Protein AF-A3JH89-F1 (afdb_monomer)

pLDDT: mean 79.21, std 11.12, range [52.66, 94.44]

Mean predicted aligned error: 7.61 Å

Radius of gyration: 15.23 Å; Cα contacts (8 Å, |Δi|>4): 110; chains: 1; bounding box: 34×30×47 Å

Secondary structure (DSSP, 8-state):
-----HHHHHHT--HHHHHHHHHHHHHH--B-PPPEEEEEEETTEEEEEEE---BPSP-SSTT-------SSSHHHHHHHHHHHHHHH-

Nearest PDB structures (foldseek):
  9axv-assembly1_AF  TM=4.134E-01  e=6.721E-01  Schizosaccharomyces pombe
  8igd-assembly1_A  TM=3.892E-01  e=9.242E-01  Arabidopsis thaliana
  8bsi-assembly1_SB  TM=4.361E-01  e=1.192E+00  Giardia duodenalis
  4p2i-assembly2_B  TM=4.232E-01  e=3.100E+00  Mus musculus
  4p2j-assembly1_A  TM=3.860E-01  e=2.909E+00  Mus musculus

Solvent-accessible surface area (backbone atoms only — not comparable to full-atom values): 5532 Å² total; per-residue (Å²): 139,90,84,80,50,73,64,56,43,61,76,38,53,57,68,68,65,42,53,52,41,34,53,45,44,70,72,76,58,58,54,58,64,84,69,44,80,41,84,41,87,51,99,92,46,81,45,75,51,60,46,22,48,30,34,67,85,72,68,94,50,99,80,57,80,88,66,80,51,76,54,68,67,43,59,57,5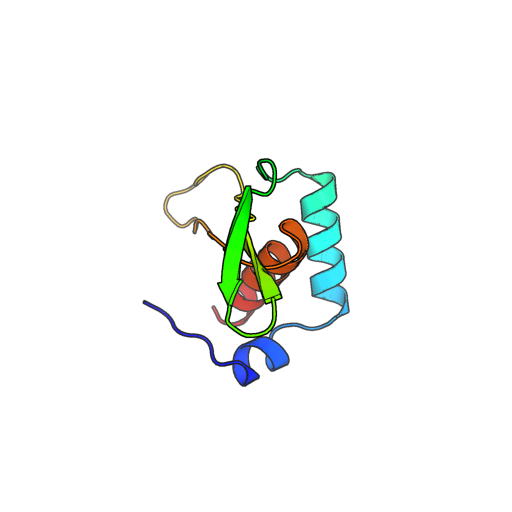3,47,26,47,53,51,50,28,52,66,69,76,108

Sequence (89 aa):
MHVISAEAVASSLPWLPLIDRIGQAFREGVEAPPRHHHAIQRDDGEATMLLMPAWEPGRSSGDAITVFKSVGASLEDLAAAIEVWQRLK

Foldseek 3Di:
DDDADPVLLVVQQDDPQLVVLLVVCVVVDKDWDDKDWDWDDDPVGIDIAIFTWIWHPDDPDPPDDTDTDGDDDHRSVVSSVVSSVVRVD

Structure (mmCIF, N/CA/C/O backbone):
data_AF-A3JH89-F1
#
_entry.id   AF-A3JH89-F1
#
loop_
_atom_site.group_PDB
_atom_site.id
_atom_site.type_symbol
_atom_site.label_atom_id
_atom_site.label_alt_id
_atom_site.label_comp_id
_atom_site.label_asym_id
_atom_site.label_entity_id
_atom_site.label_seq_id
_atom_site.pdbx_PDB_ins_code
_atom_site.Cartn_x
_atom_site.Cartn_y
_atom_site.Cartn_z
_atom_site.occupancy
_atom_site.B_iso_or_equiv
_atom_site.auth_seq_id
_atom_site.auth_comp_id
_atom_site.auth_asym_id
_atom_site.auth_atom_id
_atom_site.pdbx_PDB_model_num
ATOM 1 N N . MET A 1 1 ? -0.929 -16.172 10.127 1.00 73.69 1 MET A N 1
ATOM 2 C CA . MET A 1 1 ? -0.897 -15.662 8.740 1.00 73.69 1 MET A CA 1
ATOM 3 C C . MET A 1 1 ? -2.310 -15.761 8.194 1.00 73.69 1 MET A C 1
ATOM 5 O O . MET A 1 1 ? -2.824 -16.870 8.151 1.00 73.69 1 MET A O 1
ATOM 9 N N . HIS A 1 2 ? -2.954 -14.637 7.872 1.00 79.75 2 HIS A N 1
ATOM 10 C CA . HIS A 1 2 ? -4.281 -14.623 7.246 1.00 79.75 2 HIS A CA 1
ATOM 11 C C . HIS A 1 2 ? -4.107 -14.348 5.754 1.00 79.75 2 HIS A C 1
ATOM 13 O O . HIS A 1 2 ? -3.450 -13.376 5.393 1.00 79.75 2 HIS A O 1
ATOM 19 N N . VAL A 1 3 ? -4.659 -15.214 4.905 1.00 85.56 3 VAL A N 1
ATOM 20 C CA . VAL A 1 3 ? -4.644 -15.046 3.448 1.00 85.56 3 VAL A CA 1
ATOM 21 C C . VAL A 1 3 ? -6.063 -14.709 3.011 1.00 85.56 3 VAL A C 1
ATOM 23 O O . VAL A 1 3 ? -6.990 -15.452 3.323 1.00 85.56 3 VAL A O 1
ATOM 26 N N . ILE A 1 4 ? -6.228 -13.587 2.314 1.00 86.56 4 ILE A N 1
ATOM 27 C CA . ILE A 1 4 ? -7.517 -13.114 1.804 1.00 86.56 4 ILE A CA 1
ATOM 28 C C . ILE A 1 4 ? -7.521 -13.361 0.294 1.00 86.56 4 ILE A C 1
ATOM 30 O O . ILE A 1 4 ? -6.579 -12.970 -0.396 1.00 86.56 4 ILE A O 1
ATOM 34 N N . SER A 1 5 ? -8.539 -14.057 -0.217 1.00 90.06 5 SER A N 1
ATOM 35 C CA . SER A 1 5 ? -8.644 -14.352 -1.650 1.00 90.06 5 SER A CA 1
ATOM 36 C C . SER A 1 5 ? -8.973 -13.093 -2.455 1.00 90.06 5 SER A C 1
ATOM 38 O O . SER A 1 5 ? -9.539 -12.137 -1.928 1.00 90.06 5 SER A O 1
ATOM 40 N N . ALA A 1 6 ? -8.677 -13.108 -3.757 1.00 85.50 6 ALA A N 1
ATOM 41 C CA . ALA A 1 6 ? -9.048 -12.011 -4.654 1.00 85.50 6 ALA A CA 1
ATOM 42 C C . ALA A 1 6 ? -10.566 -11.741 -4.651 1.00 85.50 6 ALA A C 1
ATOM 44 O O . ALA A 1 6 ? -10.987 -10.589 -4.672 1.00 85.50 6 ALA A O 1
ATOM 45 N N . GLU A 1 7 ? -11.384 -12.793 -4.565 1.00 90.25 7 GLU A N 1
ATOM 46 C CA . GLU A 1 7 ? -12.841 -12.680 -4.445 1.00 90.25 7 GLU A CA 1
ATOM 47 C C . GLU A 1 7 ? -13.256 -12.021 -3.123 1.00 90.2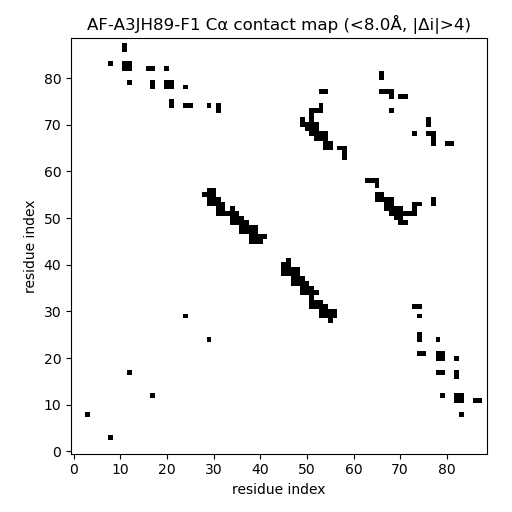5 7 GLU A C 1
ATOM 49 O O . GLU A 1 7 ? -14.071 -11.099 -3.117 1.00 90.25 7 GLU A O 1
ATOM 54 N N . ALA A 1 8 ? -12.646 -12.429 -2.006 1.00 88.31 8 ALA A N 1
ATOM 55 C CA . ALA A 1 8 ? -12.912 -11.828 -0.705 1.00 88.31 8 ALA A CA 1
ATOM 56 C C . ALA A 1 8 ? -12.508 -10.345 -0.679 1.00 88.31 8 ALA A C 1
ATOM 58 O O . ALA A 1 8 ? -13.294 -9.523 -0.213 1.00 88.31 8 ALA A O 1
ATOM 59 N N . VAL A 1 9 ? -11.354 -9.988 -1.259 1.00 87.56 9 VAL A N 1
ATOM 60 C CA . VAL A 1 9 ? -10.940 -8.590 -1.471 1.00 87.56 9 VAL A CA 1
ATOM 61 C C . VAL A 1 9 ? -12.003 -7.846 -2.278 1.00 87.56 9 VAL A C 1
ATOM 63 O O . VAL A 1 9 ? -12.539 -6.860 -1.789 1.00 87.56 9 VAL A O 1
ATOM 66 N N . ALA A 1 10 ? -12.367 -8.333 -3.466 1.00 85.25 10 ALA A N 1
ATOM 67 C CA . ALA A 1 10 ? -13.326 -7.660 -4.345 1.00 85.25 10 ALA A CA 1
ATOM 68 C C . ALA A 1 10 ? -14.698 -7.448 -3.680 1.00 85.25 10 ALA A C 1
ATOM 70 O O . ALA A 1 10 ? -15.281 -6.372 -3.788 1.00 85.25 10 ALA A O 1
ATOM 71 N N . SER A 1 11 ? -15.193 -8.450 -2.949 1.00 89.00 11 SER A N 1
ATOM 72 C CA . SER A 1 11 ? -16.469 -8.368 -2.223 1.00 89.00 11 SER A CA 1
ATOM 73 C C . SER A 1 11 ? -16.439 -7.386 -1.044 1.00 89.00 11 SER A C 1
ATOM 75 O O . SER A 1 11 ? -17.470 -6.832 -0.665 1.00 89.00 11 SER A O 1
ATOM 77 N N . SER A 1 12 ? -15.252 -7.151 -0.483 1.00 88.81 12 SER A N 1
ATOM 78 C CA . SER A 1 12 ? -15.041 -6.375 0.740 1.00 88.81 12 SER A CA 1
ATOM 79 C C . SER A 1 12 ? -14.466 -4.988 0.466 1.00 88.81 12 SER A C 1
ATOM 81 O O . SER A 1 12 ? -14.036 -4.323 1.397 1.00 88.81 12 SER A O 1
ATOM 83 N N . LEU A 1 13 ? -14.441 -4.529 -0.786 1.00 87.50 13 LEU A N 1
ATOM 84 C CA . LEU A 1 13 ? -13.795 -3.268 -1.163 1.00 87.50 13 LEU A CA 1
ATOM 85 C C . LEU A 1 13 ? -14.750 -2.389 -1.984 1.00 87.50 13 LEU A C 1
ATOM 87 O O . LEU A 1 13 ? -14.529 -2.142 -3.171 1.00 87.50 13 LEU A O 1
ATOM 91 N N . PRO A 1 14 ? -15.869 -1.941 -1.383 1.00 87.88 14 PRO A N 1
ATOM 92 C CA . PRO A 1 14 ? -16.801 -1.056 -2.061 1.00 87.88 14 PRO A CA 1
ATOM 93 C C . PRO A 1 14 ? -16.151 0.287 -2.393 1.00 87.88 14 PRO A C 1
ATOM 95 O O . PRO A 1 14 ? -15.324 0.821 -1.655 1.00 87.88 14 PRO A O 1
ATOM 98 N N . TRP A 1 15 ? -16.594 0.854 -3.510 1.00 86.19 15 TRP A N 1
ATOM 99 C CA . TRP A 1 15 ? -15.952 2.007 -4.130 1.00 86.19 15 TRP A CA 1
ATOM 100 C C . TRP A 1 15 ? -15.966 3.281 -3.272 1.00 86.19 15 TRP A C 1
ATOM 102 O O . TRP A 1 15 ? -14.941 3.943 -3.151 1.00 86.19 15 TRP A O 1
ATOM 112 N N . LEU A 1 16 ? -17.105 3.627 -2.656 1.00 92.50 16 LEU A N 1
ATOM 113 C CA . LEU A 1 16 ? -17.212 4.867 -1.868 1.00 92.50 16 LEU A CA 1
ATOM 114 C C . LEU A 1 16 ? -16.352 4.828 -0.590 1.00 92.50 16 LEU A C 1
ATOM 116 O O . LEU A 1 16 ? -15.559 5.746 -0.401 1.00 92.50 16 LEU A O 1
ATOM 120 N N . PRO A 1 17 ? -16.399 3.762 0.232 1.00 88.06 17 PRO A N 1
ATOM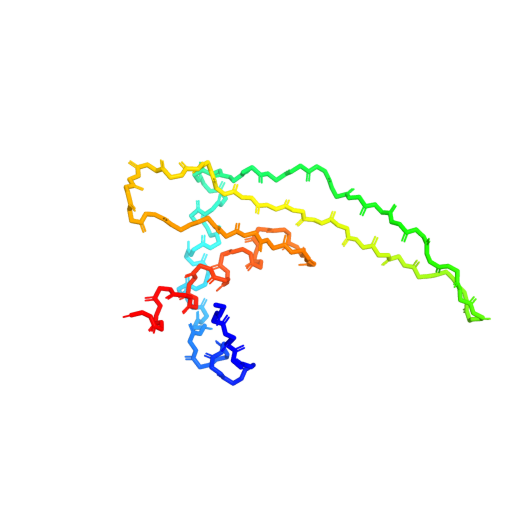 121 C CA . PRO A 1 17 ? -15.541 3.662 1.414 1.00 88.06 17 PRO A CA 1
ATOM 122 C C . PRO A 1 17 ? -14.043 3.637 1.084 1.00 88.06 17 PRO A C 1
ATOM 124 O O . PRO A 1 17 ? -13.247 4.230 1.809 1.00 88.06 17 PRO A O 1
ATOM 127 N N . LEU A 1 18 ? -13.654 3.043 -0.053 1.00 86.38 18 LEU A N 1
ATOM 128 C CA . LEU A 1 18 ? -12.278 3.134 -0.544 1.00 86.38 18 LEU A CA 1
ATOM 129 C C . LEU A 1 18 ? -11.860 4.590 -0.790 1.00 86.38 18 LEU A C 1
ATOM 131 O O . LEU A 1 18 ? -10.795 5.006 -0.335 1.00 86.38 18 LEU A O 1
ATOM 135 N N . ILE A 1 19 ? -12.682 5.361 -1.508 1.00 87.19 19 ILE A N 1
ATOM 136 C CA . ILE A 1 19 ? -12.406 6.780 -1.778 1.00 87.19 19 ILE A CA 1
ATOM 137 C C . ILE A 1 19 ? -12.262 7.550 -0.465 1.00 87.19 19 ILE A C 1
ATOM 139 O O . ILE A 1 19 ? -11.314 8.324 -0.311 1.00 87.19 19 ILE A O 1
ATOM 143 N N . ASP A 1 20 ? -13.167 7.316 0.485 1.00 89.88 20 ASP A N 1
ATOM 144 C CA . ASP A 1 20 ? -13.141 7.982 1.784 1.00 89.88 20 ASP A CA 1
ATOM 145 C C . ASP A 1 20 ? -11.846 7.673 2.542 1.00 89.88 20 ASP A C 1
ATOM 147 O O . ASP A 1 20 ? -11.196 8.597 3.049 1.00 89.88 20 ASP A O 1
ATOM 151 N N . ARG A 1 21 ? -11.416 6.402 2.557 1.00 85.25 21 ARG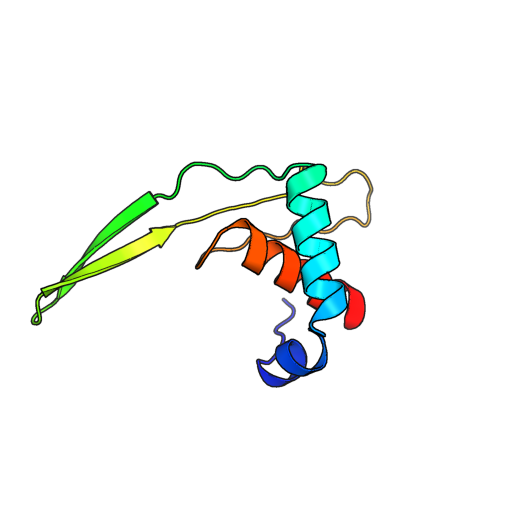 A N 1
ATOM 152 C CA . ARG A 1 21 ? -10.182 5.982 3.231 1.00 85.25 21 ARG A CA 1
ATOM 153 C C . ARG A 1 21 ? -8.931 6.538 2.556 1.00 85.25 21 ARG A C 1
ATOM 155 O O . ARG A 1 21 ? -8.037 7.011 3.255 1.00 85.25 21 ARG A O 1
ATOM 162 N N . ILE A 1 22 ? -8.876 6.554 1.223 1.00 84.25 22 ILE A N 1
ATOM 163 C CA . ILE A 1 22 ? -7.792 7.210 0.473 1.00 84.25 22 ILE A CA 1
ATOM 164 C C . ILE A 1 22 ? -7.737 8.696 0.839 1.00 84.25 22 ILE A C 1
ATOM 166 O O . ILE A 1 22 ? -6.676 9.222 1.177 1.00 84.25 22 ILE A O 1
ATOM 170 N N . GLY A 1 23 ? -8.888 9.372 0.829 1.00 85.06 23 GLY A N 1
ATOM 171 C CA . GLY A 1 23 ? -8.987 10.780 1.197 1.00 85.06 23 GLY A CA 1
ATOM 172 C C . GLY A 1 23 ? -8.525 11.047 2.630 1.00 85.06 23 GLY A C 1
ATOM 173 O O . GLY A 1 23 ? -7.8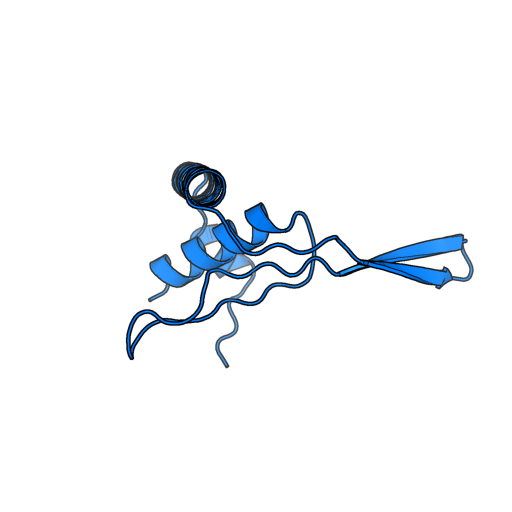75 12.059 2.883 1.00 85.06 23 GLY A O 1
ATOM 174 N N . GLN A 1 24 ? -8.831 10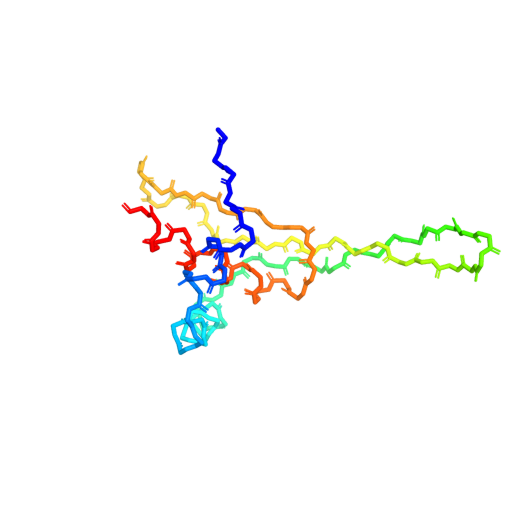.147 3.564 1.00 86.00 24 GLN A N 1
ATOM 175 C CA . GLN A 1 24 ? -8.356 10.229 4.942 1.00 86.00 24 GLN A CA 1
ATOM 176 C C . GLN A 1 24 ? -6.832 10.094 5.016 1.00 86.00 24 GLN A C 1
ATOM 178 O O . GLN A 1 24 ? -6.188 10.960 5.600 1.00 86.00 24 GLN A O 1
ATOM 183 N N . ALA A 1 25 ? -6.256 9.085 4.360 1.00 82.56 25 ALA A N 1
ATOM 184 C CA . ALA A 1 25 ? -4.813 8.857 4.341 1.00 82.56 25 ALA A CA 1
ATOM 185 C C . ALA A 1 25 ? -4.035 10.064 3.779 1.00 82.56 25 ALA A C 1
ATOM 187 O O . ALA A 1 25 ? -3.004 10.451 4.326 1.00 82.56 25 ALA A O 1
ATOM 188 N N . PHE A 1 26 ? -4.560 10.722 2.738 1.00 82.94 26 PHE A N 1
ATOM 189 C CA . PHE A 1 26 ? -3.971 11.956 2.203 1.00 82.94 26 PHE A CA 1
ATOM 190 C C . PHE A 1 26 ? -4.070 13.152 3.163 1.00 82.94 26 PHE A C 1
ATOM 192 O O . PHE A 1 26 ? -3.184 14.004 3.152 1.00 82.94 26 PHE A O 1
ATOM 199 N N . ARG A 1 27 ? -5.144 13.255 3.959 1.00 86.06 27 ARG A N 1
ATOM 200 C CA . ARG A 1 27 ? -5.360 14.373 4.898 1.00 86.06 27 ARG A CA 1
ATOM 201 C C . ARG A 1 27 ? -4.586 14.214 6.202 1.00 86.06 27 ARG A C 1
ATOM 203 O O . ARG A 1 27 ? -4.064 15.196 6.715 1.00 86.06 27 ARG A O 1
ATOM 210 N N . GLU A 1 28 ? -4.569 13.004 6.749 1.00 83.88 28 GLU A N 1
ATOM 211 C CA . GLU A 1 28 ? -3.959 12.695 8.047 1.00 83.88 28 GLU A CA 1
ATOM 212 C C . GLU A 1 28 ? -2.457 12.418 7.925 1.00 83.88 28 GLU A C 1
ATOM 214 O O . GLU A 1 28 ? -1.709 12.652 8.872 1.00 83.88 28 GLU A O 1
ATOM 219 N N . GLY A 1 29 ? -2.011 12.009 6.736 1.00 76.50 29 GLY A N 1
ATOM 220 C CA . GLY A 1 29 ? -0.621 11.701 6.447 1.00 76.50 29 GLY A CA 1
ATOM 221 C C . GLY A 1 29 ? -0.280 10.240 6.734 1.00 76.50 29 GLY A C 1
ATOM 222 O O . GLY A 1 29 ? -0.731 9.633 7.702 1.00 76.50 29 GLY A O 1
ATOM 223 N N . VAL A 1 30 ? 0.557 9.681 5.866 1.00 80.38 30 VAL A N 1
ATOM 224 C CA . VAL A 1 30 ? 1.115 8.329 5.955 1.00 80.38 30 VAL A CA 1
ATOM 225 C C . VAL A 1 30 ? 2.614 8.454 5.713 1.00 80.38 30 VAL A C 1
ATOM 2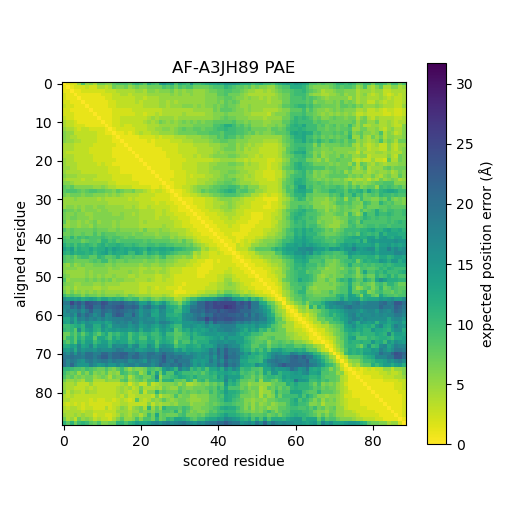27 O O . VAL A 1 30 ? 3.046 9.247 4.873 1.00 80.38 30 VAL A O 1
ATOM 230 N N . GLU A 1 31 ? 3.416 7.674 6.429 1.00 83.12 31 GLU A N 1
ATOM 231 C CA . GLU A 1 31 ? 4.846 7.565 6.155 1.00 83.12 31 GLU A CA 1
ATOM 232 C C . GLU A 1 31 ? 5.026 6.783 4.852 1.00 83.12 31 GLU A C 1
ATOM 234 O O . GLU A 1 31 ? 4.768 5.580 4.785 1.00 83.12 31 GLU A O 1
ATOM 239 N N . ALA A 1 32 ? 5.429 7.480 3.793 1.00 82.44 32 ALA A N 1
ATOM 240 C CA . ALA A 1 32 ? 5.625 6.915 2.464 1.00 82.44 32 ALA A CA 1
ATOM 241 C C . ALA A 1 32 ? 6.953 7.432 1.885 1.00 82.44 32 ALA A C 1
ATOM 243 O O . ALA A 1 32 ? 6.985 8.508 1.278 1.00 82.44 32 ALA A O 1
ATOM 244 N N . PRO A 1 33 ? 8.076 6.719 2.083 1.00 84.19 33 PRO A N 1
ATOM 245 C CA . PRO A 1 33 ? 9.363 7.141 1.543 1.00 84.19 33 PRO A CA 1
ATOM 246 C C . PRO A 1 33 ? 9.385 7.068 0.003 1.00 84.19 33 PRO A C 1
ATOM 248 O O . PRO A 1 33 ? 8.510 6.450 -0.618 1.00 84.19 33 PRO A O 1
ATOM 251 N N . PRO A 1 34 ? 10.395 7.683 -0.645 1.00 85.00 34 PRO A N 1
ATOM 252 C CA . PRO A 1 34 ? 10.537 7.640 -2.093 1.00 85.00 34 PRO A CA 1
ATOM 253 C C . PRO A 1 34 ? 10.534 6.213 -2.642 1.00 85.00 34 PRO A C 1
ATOM 255 O O . PRO A 1 34 ? 11.142 5.302 -2.082 1.00 85.00 34 PRO A O 1
ATOM 258 N N . ARG A 1 35 ? 9.874 6.032 -3.786 1.00 84.12 35 ARG A N 1
ATOM 259 C CA . ARG A 1 35 ? 9.848 4.744 -4.480 1.00 84.12 35 ARG A CA 1
ATOM 260 C C . ARG A 1 35 ? 11.258 4.342 -4.927 1.00 84.12 35 ARG A C 1
ATOM 262 O O . ARG A 1 35 ? 11.977 5.148 -5.524 1.00 84.12 35 ARG A O 1
ATOM 269 N N . HIS A 1 36 ? 11.623 3.085 -4.711 1.00 85.94 36 HIS A N 1
ATOM 270 C CA . HIS A 1 36 ? 12.866 2.523 -5.236 1.00 85.94 36 HIS A CA 1
ATOM 271 C C . HIS A 1 36 ? 12.604 1.859 -6.586 1.00 85.94 36 HIS A C 1
ATOM 273 O O . HIS A 1 36 ? 11.597 1.172 -6.756 1.00 85.94 36 HIS A O 1
ATOM 279 N N . HIS A 1 37 ? 13.524 2.056 -7.529 1.00 89.38 37 HIS A N 1
ATOM 280 C CA . HIS A 1 37 ? 13.480 1.451 -8.857 1.00 89.38 37 HIS A CA 1
ATOM 281 C C . HIS A 1 37 ? 14.607 0.430 -8.972 1.00 89.38 37 HIS A C 1
ATOM 283 O O . HIS A 1 37 ? 15.772 0.764 -8.757 1.00 89.38 37 HIS A O 1
ATOM 289 N N . HIS A 1 38 ? 14.259 -0.801 -9.326 1.00 87.38 38 HIS A N 1
ATOM 290 C CA . HIS A 1 38 ? 15.209 -1.872 -9.586 1.00 87.38 38 HIS A CA 1
ATOM 291 C C . HIS A 1 38 ? 15.036 -2.346 -11.024 1.00 87.38 38 HIS A C 1
ATOM 293 O O . HIS A 1 38 ? 14.000 -2.914 -11.367 1.00 87.38 38 HIS A O 1
ATOM 299 N N . ALA A 1 39 ? 16.049 -2.106 -11.854 1.00 91.75 39 ALA A N 1
ATOM 300 C CA . ALA A 1 39 ? 16.093 -2.635 -13.209 1.00 91.75 39 ALA A CA 1
ATOM 301 C C . ALA A 1 39 ? 16.289 -4.159 -13.169 1.00 91.75 39 ALA A C 1
ATOM 303 O O . ALA A 1 39 ? 17.180 -4.669 -12.486 1.00 91.75 39 ALA A O 1
ATOM 304 N N . ILE A 1 40 ? 15.452 -4.876 -13.908 1.00 91.12 40 ILE A N 1
ATOM 305 C CA . ILE A 1 40 ? 15.495 -6.321 -14.107 1.00 91.12 40 ILE A CA 1
ATOM 306 C C . ILE A 1 40 ? 15.710 -6.555 -15.596 1.00 91.12 40 ILE A C 1
ATOM 308 O O . ILE A 1 40 ? 14.843 -6.255 -16.416 1.00 91.12 40 ILE A O 1
ATOM 312 N N . GLN A 1 41 ? 16.872 -7.102 -15.935 1.00 94.44 41 GLN A N 1
ATOM 313 C CA . GLN A 1 41 ? 17.208 -7.443 -17.312 1.00 94.44 41 GLN A CA 1
ATOM 314 C C . GLN A 1 41 ? 16.437 -8.692 -17.751 1.00 94.44 41 GLN A C 1
ATOM 316 O O . GLN A 1 41 ? 16.348 -9.666 -17.000 1.00 94.44 41 GLN A O 1
ATOM 321 N N . ARG A 1 42 ? 15.877 -8.651 -18.960 1.00 92.56 42 ARG A N 1
ATOM 322 C CA . ARG A 1 42 ? 15.145 -9.745 -19.604 1.00 92.56 42 ARG A CA 1
ATOM 323 C C . ARG A 1 42 ? 15.603 -9.883 -21.054 1.00 92.56 42 ARG A C 1
ATOM 325 O O . ARG A 1 42 ? 16.164 -8.955 -21.631 1.00 92.56 42 ARG A O 1
ATOM 332 N N . ASP A 1 43 ? 15.298 -11.023 -21.659 1.00 92.06 43 ASP A N 1
ATOM 333 C CA . ASP A 1 43 ? 15.647 -11.296 -23.059 1.00 92.06 43 ASP A CA 1
ATOM 334 C C . ASP A 1 43 ? 14.921 -10.359 -24.048 1.00 92.06 43 ASP A C 1
ATOM 336 O O . ASP A 1 43 ? 15.409 -10.116 -25.149 1.00 92.06 43 ASP A O 1
ATOM 340 N N . ASP A 1 44 ? 13.764 -9.813 -23.652 1.00 92.44 44 ASP A N 1
ATOM 341 C CA . ASP A 1 44 ? 12.913 -8.909 -24.437 1.00 92.44 44 ASP A CA 1
ATOM 342 C C . ASP A 1 44 ? 13.071 -7.419 -24.072 1.00 92.44 44 ASP A C 1
ATOM 344 O O . ASP A 1 44 ? 12.361 -6.575 -24.622 1.00 92.44 44 ASP A O 1
ATOM 348 N N . GLY A 1 45 ? 13.998 -7.077 -23.170 1.00 91.19 45 GLY A N 1
ATOM 349 C CA . GLY A 1 45 ? 14.272 -5.701 -22.753 1.00 91.19 45 GLY A CA 1
ATOM 350 C C . GLY A 1 45 ? 14.472 -5.546 -21.245 1.00 91.19 45 GLY A C 1
ATOM 351 O O . GLY A 1 45 ? 14.764 -6.498 -20.526 1.00 91.19 45 GLY A O 1
ATOM 352 N N . GLU A 1 46 ? 14.313 -4.323 -20.745 1.00 92.31 46 GLU A N 1
ATOM 353 C CA . GLU A 1 46 ? 14.409 -4.024 -19.315 1.00 92.31 46 GLU A CA 1
ATOM 354 C C . GLU A 1 46 ? 13.010 -3.914 -18.694 1.00 92.31 46 GLU A C 1
ATOM 356 O O . GLU A 1 46 ? 12.150 -3.182 -19.188 1.00 92.31 46 GLU A O 1
ATOM 361 N N . ALA A 1 47 ? 12.785 -4.623 -17.589 1.00 86.94 47 ALA A N 1
ATOM 362 C CA . ALA A 1 47 ? 11.635 -4.422 -16.717 1.00 86.94 47 ALA A CA 1
ATOM 363 C C . ALA A 1 47 ? 12.052 -3.675 -15.446 1.00 86.94 47 ALA A C 1
ATOM 365 O O . ALA A 1 47 ? 13.189 -3.781 -14.997 1.00 86.94 47 ALA A O 1
ATOM 366 N N . THR A 1 48 ? 11.108 -2.987 -14.806 1.00 86.25 48 THR A N 1
ATOM 367 C CA . THR A 1 48 ? 11.364 -2.274 -13.549 1.00 86.25 48 THR A CA 1
ATOM 368 C C . THR A 1 48 ? 10.540 -2.872 -12.422 1.00 86.25 48 THR A C 1
ATOM 370 O O . THR A 1 48 ? 9.311 -2.873 -12.474 1.00 86.25 48 THR A O 1
ATOM 373 N N . MET A 1 49 ? 11.207 -3.329 -11.365 1.00 82.31 49 MET A N 1
ATOM 374 C CA . MET A 1 49 ? 10.572 -3.630 -10.086 1.00 82.31 49 MET A CA 1
ATOM 375 C C . MET A 1 49 ? 10.551 -2.371 -9.223 1.00 82.31 49 MET A C 1
ATOM 377 O O . MET A 1 49 ? 11.582 -1.734 -8.997 1.00 82.31 49 MET A O 1
ATOM 381 N N . LEU A 1 50 ? 9.365 -2.022 -8.732 1.00 81.56 50 LEU A N 1
ATOM 382 C CA . LEU A 1 50 ? 9.163 -0.885 -7.844 1.00 81.56 50 LEU A CA 1
ATOM 383 C C . LEU A 1 50 ? 8.962 -1.362 -6.410 1.00 81.56 50 LEU A C 1
ATOM 385 O O . LEU A 1 50 ? 8.097 -2.198 -6.151 1.00 81.56 50 LEU A O 1
ATOM 389 N N . LEU A 1 51 ? 9.709 -0.776 -5.475 1.00 81.25 51 LEU A N 1
ATOM 390 C CA . LEU A 1 51 ? 9.419 -0.891 -4.046 1.00 81.25 51 LEU A CA 1
ATOM 391 C C . LEU A 1 51 ? 8.830 0.429 -3.561 1.00 81.25 51 LEU A C 1
ATOM 393 O O . LEU A 1 51 ? 9.438 1.491 -3.701 1.00 81.25 51 LEU A O 1
ATOM 397 N N . MET A 1 52 ? 7.620 0.346 -3.022 1.00 80.62 52 MET A N 1
ATOM 398 C CA . MET A 1 52 ? 6.785 1.490 -2.658 1.00 80.62 52 MET A CA 1
ATOM 399 C C . MET A 1 52 ? 6.182 1.264 -1.268 1.00 80.62 52 MET A C 1
ATOM 401 O O . MET A 1 52 ? 4.975 1.024 -1.163 1.00 80.62 52 MET A O 1
ATOM 405 N N . PRO A 1 53 ? 7.012 1.237 -0.208 1.00 75.12 53 PRO A N 1
ATOM 406 C CA . PRO A 1 53 ? 6.506 1.009 1.132 1.00 75.12 53 PRO A CA 1
ATOM 407 C C . PRO A 1 53 ? 5.695 2.223 1.592 1.00 75.12 53 PRO A C 1
ATOM 409 O O . PRO A 1 53 ? 5.990 3.365 1.239 1.00 75.12 53 PRO A O 1
ATOM 412 N N . ALA A 1 54 ? 4.665 1.952 2.380 1.00 78.62 54 ALA A N 1
ATOM 413 C CA . ALA A 1 54 ? 3.898 2.952 3.100 1.00 78.62 54 ALA A CA 1
ATOM 414 C C . ALA A 1 54 ? 3.421 2.340 4.418 1.00 78.62 54 ALA A C 1
ATOM 416 O O . ALA A 1 54 ? 3.087 1.151 4.451 1.00 78.62 54 ALA A O 1
ATOM 417 N N . TRP A 1 55 ? 3.409 3.131 5.486 1.00 77.12 55 TRP A N 1
ATOM 418 C CA . TRP A 1 55 ? 2.903 2.723 6.792 1.00 77.12 55 TRP A CA 1
ATOM 419 C C . TRP A 1 55 ? 2.296 3.910 7.543 1.00 77.12 55 TRP A C 1
ATOM 421 O O . TRP A 1 55 ? 2.705 5.056 7.384 1.00 77.12 55 TRP A O 1
ATOM 431 N N . GLU A 1 56 ? 1.317 3.637 8.396 1.00 76.12 56 GLU A N 1
ATOM 432 C CA . GLU A 1 56 ? 0.879 4.603 9.406 1.00 76.12 56 GLU A CA 1
ATOM 433 C C . GLU A 1 56 ? 1.810 4.501 10.636 1.00 76.12 56 GLU A C 1
ATOM 435 O O . GLU A 1 56 ? 2.314 3.403 10.922 1.00 76.12 56 GLU A O 1
ATOM 440 N N . PRO A 1 57 ? 2.080 5.607 11.363 1.00 66.75 57 PRO A N 1
ATOM 441 C CA . PRO A 1 57 ? 2.859 5.580 12.600 1.00 66.75 57 PRO A CA 1
ATOM 442 C C . PRO A 1 57 ? 2.359 4.479 13.549 1.00 66.75 57 PRO A C 1
ATOM 444 O O . PRO A 1 57 ? 1.157 4.286 13.719 1.00 66.75 57 PRO A O 1
ATOM 447 N N . GLY A 1 58 ? 3.296 3.714 14.116 1.00 64.00 58 GLY A N 1
ATOM 448 C CA . GLY A 1 58 ? 3.018 2.446 14.796 1.00 64.00 58 GLY A CA 1
ATOM 449 C C . GLY A 1 58 ? 2.048 2.523 15.985 1.00 64.00 58 GLY A C 1
ATOM 450 O O . GLY A 1 58 ? 1.748 3.586 16.516 1.00 64.00 58 GLY A O 1
ATOM 451 N N . ARG A 1 59 ? 1.586 1.336 16.407 1.00 55.47 59 ARG A N 1
ATOM 452 C CA . ARG A 1 59 ? 0.571 1.062 17.445 1.00 55.47 59 ARG A CA 1
ATOM 453 C C . ARG A 1 59 ? 0.394 2.166 18.502 1.00 55.47 59 ARG A C 1
ATOM 455 O O . ARG A 1 59 ? 1.219 2.309 19.400 1.00 55.47 59 ARG A O 1
ATOM 462 N N . SER A 1 60 ? -0.763 2.823 18.491 1.00 61.06 60 SER A N 1
ATOM 463 C CA . SER A 1 60 ? -1.239 3.652 19.608 1.00 61.06 60 SER A CA 1
ATOM 464 C C . SER A 1 60 ? -1.863 2.830 20.747 1.00 61.06 60 SER A C 1
ATOM 466 O O . SER A 1 60 ? -2.155 3.370 21.812 1.00 61.06 60 SER A O 1
ATOM 468 N N . SER A 1 61 ? -2.074 1.521 20.547 1.00 57.47 61 SER A N 1
ATOM 469 C CA . SER A 1 61 ? -2.663 0.619 21.541 1.00 57.47 61 SER A CA 1
ATOM 470 C C . SER A 1 61 ? -2.235 -0.844 21.360 1.00 57.47 61 SER A C 1
ATOM 472 O O . SER A 1 61 ? -1.721 -1.254 20.315 1.00 57.47 61 SER A O 1
ATOM 474 N N . GLY A 1 62 ? -2.481 -1.653 22.398 1.00 57.34 62 GLY A N 1
ATOM 475 C CA . GLY A 1 62 ? -2.156 -3.082 22.462 1.00 57.34 62 GLY A CA 1
ATOM 476 C C . GLY A 1 62 ? -2.867 -3.973 21.435 1.00 57.34 62 GLY A C 1
ATOM 477 O O . GLY A 1 62 ? -2.414 -5.098 21.225 1.00 57.34 62 GLY A O 1
ATOM 478 N N . ASP A 1 63 ? -3.882 -3.458 20.738 1.00 64.62 63 ASP A N 1
ATOM 479 C CA . ASP A 1 63 ? -4.690 -4.196 19.755 1.00 64.62 63 ASP A CA 1
ATOM 480 C C . ASP A 1 63 ? -4.494 -3.699 18.314 1.00 64.62 63 ASP A C 1
ATOM 482 O O . ASP A 1 63 ? -5.008 -4.299 17.369 1.00 64.62 63 ASP A O 1
ATOM 486 N N . ALA A 1 64 ? -3.719 -2.626 18.120 1.00 58.53 64 ALA A N 1
ATOM 487 C CA . ALA A 1 64 ? -3.482 -2.038 16.806 1.00 58.53 64 ALA A CA 1
ATOM 488 C C . ALA A 1 64 ? -2.705 -2.991 15.873 1.00 58.53 64 ALA A C 1
ATOM 490 O O . ALA A 1 64 ? -1.921 -3.835 16.316 1.00 58.53 64 ALA A O 1
ATOM 491 N N . ILE A 1 65 ? -2.908 -2.862 14.563 1.00 58.47 65 ILE A N 1
ATOM 492 C CA . ILE A 1 65 ? -2.299 -3.721 13.538 1.00 58.47 65 ILE A CA 1
ATOM 493 C C . ILE A 1 65 ? -1.483 -2.832 12.603 1.00 58.47 65 ILE A C 1
ATOM 495 O O . ILE A 1 65 ? -1.989 -1.824 12.124 1.00 58.47 65 ILE A O 1
ATOM 499 N N . THR A 1 66 ? -0.226 -3.198 12.350 1.00 62.03 66 THR A N 1
ATOM 500 C CA . THR A 1 66 ? 0.631 -2.503 11.381 1.00 62.03 66 THR A CA 1
ATOM 501 C C . THR A 1 66 ? 0.504 -3.184 10.027 1.00 62.03 66 THR A C 1
ATOM 503 O O . THR A 1 66 ? 0.761 -4.383 9.907 1.00 62.03 66 THR A O 1
ATOM 506 N N . VAL A 1 67 ? 0.104 -2.420 9.013 1.00 61.88 67 VAL A N 1
ATOM 507 C CA . VAL A 1 67 ? -0.020 -2.897 7.635 1.00 61.88 67 VAL A CA 1
ATOM 508 C C . VAL A 1 67 ? 1.227 -2.476 6.862 1.00 61.88 67 VAL A C 1
ATOM 510 O O . VAL A 1 67 ? 1.574 -1.300 6.834 1.00 61.88 67 VAL A O 1
ATOM 513 N N . PHE A 1 68 ? 1.894 -3.445 6.237 1.00 62.47 68 PHE A N 1
ATOM 514 C CA . PHE A 1 68 ? 2.998 -3.217 5.307 1.00 62.47 68 PHE A CA 1
ATOM 515 C C . PHE A 1 68 ? 2.549 -3.651 3.919 1.00 62.47 68 PHE A C 1
ATOM 517 O O . PHE A 1 68 ? 2.031 -4.759 3.763 1.00 62.47 68 PHE A O 1
ATOM 524 N N . LYS A 1 69 ? 2.770 -2.812 2.907 1.00 62.44 69 LYS A N 1
ATOM 525 C CA . LYS A 1 69 ? 2.473 -3.164 1.515 1.00 62.44 69 LYS A CA 1
ATOM 526 C C . LYS A 1 69 ? 3.689 -2.962 0.619 1.00 62.44 69 LYS A C 1
ATOM 528 O O . LYS A 1 69 ? 4.525 -2.100 0.886 1.00 62.44 69 LYS A O 1
ATOM 533 N N . SER A 1 70 ? 3.767 -3.732 -0.468 1.00 52.66 70 SER A N 1
ATOM 534 C CA . SER A 1 70 ? 4.891 -3.682 -1.411 1.00 52.66 70 SER A CA 1
ATOM 535 C C . SER A 1 70 ? 4.499 -3.968 -2.873 1.00 52.66 70 SER A C 1
ATOM 537 O O . SER A 1 70 ? 4.950 -4.963 -3.422 1.00 52.66 70 SER A O 1
ATOM 539 N N . VAL A 1 71 ? 3.667 -3.128 -3.506 1.00 54.66 71 VAL A N 1
ATOM 540 C CA . VAL A 1 71 ? 3.550 -2.922 -4.982 1.00 54.66 71 VAL A CA 1
AT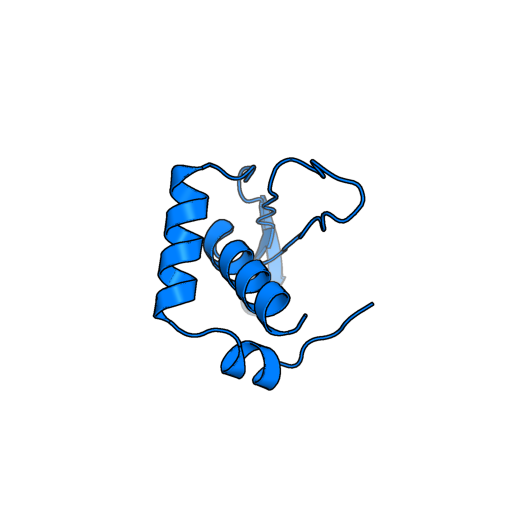OM 541 C C . VAL A 1 71 ? 2.495 -1.844 -5.272 1.00 54.66 71 VAL A C 1
ATOM 543 O O . VAL A 1 71 ? 1.581 -1.741 -4.468 1.00 54.66 71 VAL A O 1
ATOM 546 N N . GLY A 1 72 ? 2.601 -1.089 -6.383 1.00 65.19 72 GLY A N 1
ATOM 547 C CA . GLY A 1 72 ? 1.576 -0.130 -6.873 1.00 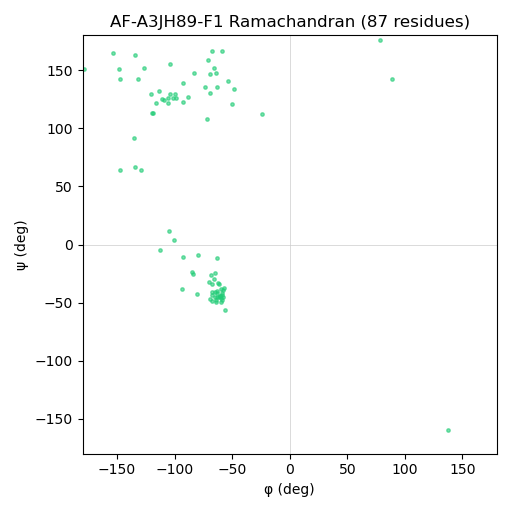65.19 72 GLY A CA 1
ATOM 548 C C . GLY A 1 72 ? 1.542 1.219 -6.140 1.00 65.19 72 GLY A C 1
ATOM 549 O O . GLY A 1 72 ? 2.322 1.396 -5.211 1.00 65.19 72 GLY A O 1
ATOM 550 N N . ALA A 1 73 ? 0.711 2.190 -6.544 1.00 54.44 73 ALA A N 1
ATOM 551 C CA . ALA A 1 73 ? 0.626 3.527 -5.928 1.00 54.44 73 ALA A CA 1
ATOM 552 C C . ALA A 1 73 ? 0.476 3.433 -4.388 1.00 54.44 73 ALA A C 1
ATOM 554 O O . ALA A 1 73 ? -0.358 2.700 -3.857 1.00 54.44 73 ALA A O 1
ATOM 555 N N . SER A 1 74 ? 1.424 4.030 -3.650 1.00 64.31 74 SER A N 1
ATOM 556 C CA . SER A 1 74 ? 1.772 3.599 -2.284 1.00 64.31 74 SER A CA 1
ATOM 557 C C . SER A 1 74 ? 0.618 3.695 -1.286 1.00 64.31 74 SER A C 1
ATOM 559 O O . SER A 1 74 ? 0.517 2.897 -0.356 1.00 64.31 74 SER A O 1
ATOM 561 N N . LEU A 1 75 ? -0.228 4.698 -1.476 1.00 63.78 75 LEU A N 1
ATOM 562 C CA . LEU A 1 75 ? -1.232 5.110 -0.513 1.00 63.78 75 LEU A CA 1
ATOM 563 C C . LEU A 1 75 ? -2.575 4.427 -0.783 1.00 63.78 75 LEU A C 1
ATOM 565 O O . LEU A 1 75 ? -3.269 4.020 0.143 1.00 63.78 75 LEU A O 1
ATOM 569 N N . GLU A 1 76 ? -2.916 4.268 -2.055 1.00 67.56 76 GLU A N 1
ATOM 570 C CA . GLU A 1 76 ? -4.171 3.711 -2.537 1.00 67.56 76 GLU A CA 1
ATOM 571 C C . GLU A 1 76 ? -4.275 2.226 -2.192 1.00 67.56 76 GLU A C 1
ATOM 573 O O . GLU A 1 76 ? -5.296 1.782 -1.668 1.00 67.56 76 GLU A O 1
ATOM 578 N N . ASP A 1 77 ? -3.186 1.476 -2.379 1.00 72.75 77 ASP A N 1
ATOM 579 C CA . ASP A 1 77 ? -3.149 0.056 -2.015 1.00 72.75 77 ASP A CA 1
ATOM 580 C C . ASP A 1 77 ? -3.154 -0.150 -0.492 1.00 72.75 77 ASP A C 1
ATOM 582 O O . ASP A 1 77 ? -3.705 -1.135 -0.001 1.00 72.75 77 ASP A O 1
ATOM 586 N N . LEU A 1 78 ? -2.562 0.777 0.276 1.00 73.81 78 LEU A N 1
ATOM 587 C CA . LEU A 1 78 ? -2.608 0.734 1.740 1.00 73.81 78 LEU A CA 1
ATOM 588 C C . LEU A 1 78 ? -4.028 1.018 2.249 1.00 73.81 78 LEU A C 1
ATOM 590 O O . LEU A 1 78 ? -4.540 0.270 3.080 1.00 73.81 78 LEU A O 1
ATOM 594 N N . ALA A 1 79 ? -4.688 2.052 1.721 1.00 78.38 79 ALA A N 1
ATOM 595 C CA . ALA A 1 79 ? -6.076 2.373 2.043 1.00 78.38 79 ALA A CA 1
ATOM 596 C C . ALA A 1 79 ? -7.024 1.209 1.702 1.00 78.38 79 ALA A C 1
ATOM 598 O O . ALA A 1 79 ? -7.860 0.838 2.524 1.00 78.38 79 ALA A O 1
ATOM 599 N N . ALA A 1 80 ? -6.836 0.583 0.537 1.00 79.19 80 ALA A N 1
ATOM 600 C CA . ALA A 1 80 ? -7.565 -0.610 0.119 1.00 79.19 80 ALA A CA 1
ATOM 601 C C . ALA A 1 80 ? -7.357 -1.791 1.085 1.00 79.19 80 ALA A C 1
ATOM 603 O O . ALA A 1 80 ? -8.323 -2.435 1.499 1.00 79.19 80 ALA A O 1
ATOM 604 N N . ALA A 1 81 ? -6.112 -2.057 1.490 1.00 78.19 81 ALA A N 1
ATOM 605 C CA . ALA A 1 81 ? -5.798 -3.128 2.434 1.00 78.19 81 ALA A CA 1
ATOM 606 C C . ALA A 1 81 ? -6.433 -2.903 3.819 1.00 78.19 81 ALA A C 1
ATOM 608 O O . ALA A 1 81 ? -6.939 -3.853 4.421 1.00 78.19 81 ALA A O 1
ATOM 609 N N . ILE A 1 82 ? -6.436 -1.658 4.311 1.00 79.44 82 ILE A N 1
ATOM 610 C CA . ILE A 1 82 ? -7.072 -1.292 5.585 1.00 79.44 82 ILE A CA 1
ATOM 611 C C . ILE A 1 82 ? -8.588 -1.519 5.519 1.00 79.44 82 ILE A C 1
ATOM 613 O O . ILE A 1 82 ? -9.136 -2.168 6.411 1.00 79.44 82 ILE A O 1
ATOM 617 N N . GLU A 1 83 ? -9.249 -1.044 4.459 1.00 85.38 83 GLU A N 1
ATOM 618 C CA . GLU A 1 83 ? -10.704 -1.168 4.289 1.00 85.38 83 GLU A CA 1
ATOM 619 C C . GLU A 1 83 ? -11.154 -2.638 4.241 1.00 85.38 83 GLU A C 1
ATOM 621 O O . GLU A 1 83 ? -12.096 -3.033 4.931 1.00 85.38 83 GLU A O 1
ATOM 626 N N . VAL A 1 84 ? -10.439 -3.483 3.488 1.00 85.56 84 VAL A N 1
ATOM 627 C CA . VAL A 1 84 ? -10.724 -4.927 3.414 1.00 85.56 84 VAL A CA 1
ATOM 628 C C . VAL A 1 84 ? -10.574 -5.590 4.777 1.00 85.56 84 VAL A C 1
ATOM 630 O O . VAL A 1 84 ? -11.424 -6.383 5.183 1.00 85.56 84 VAL A O 1
ATOM 633 N N . TRP A 1 85 ? -9.496 -5.279 5.499 1.00 82.44 85 TRP A N 1
ATOM 634 C CA . TRP A 1 85 ? -9.236 -5.888 6.798 1.00 82.44 85 TRP A CA 1
ATOM 635 C C . TRP A 1 85 ? -10.296 -5.518 7.839 1.00 82.44 85 TRP A C 1
ATOM 637 O O . TRP A 1 85 ? -10.726 -6.379 8.605 1.00 82.44 85 TRP A O 1
ATOM 647 N N . GLN A 1 86 ? -10.741 -4.259 7.858 1.00 84.81 86 GLN A N 1
ATOM 648 C CA . GLN A 1 86 ? -11.773 -3.789 8.784 1.00 84.81 86 GLN A CA 1
ATOM 649 C C . GLN A 1 86 ? -13.139 -4.441 8.541 1.00 84.81 86 GLN A C 1
ATOM 651 O O . GLN A 1 86 ? -13.897 -4.603 9.489 1.00 84.81 86 GLN A O 1
ATOM 656 N N . ARG A 1 87 ? -13.454 -4.828 7.300 1.00 84.12 87 ARG A N 1
ATOM 657 C CA . ARG A 1 87 ? -14.738 -5.458 6.943 1.00 84.12 87 ARG A CA 1
ATOM 658 C C . ARG A 1 87 ? -14.796 -6.963 7.166 1.00 84.12 87 ARG A C 1
ATOM 660 O O . ARG A 1 87 ? -15.887 -7.509 7.281 1.00 84.12 87 ARG A O 1
ATOM 667 N N . LEU A 1 88 ? -13.645 -7.631 7.147 1.00 83.81 88 LEU A N 1
ATOM 668 C CA . LEU A 1 88 ? -13.543 -9.084 7.322 1.00 83.81 88 LEU A CA 1
ATOM 669 C C . LEU A 1 88 ? -13.310 -9.505 8.781 1.00 83.81 88 LEU A C 1
ATOM 671 O O . LEU A 1 88 ? -13.364 -10.700 9.078 1.00 83.81 88 LEU A O 1
ATOM 675 N N . LYS A 1 89 ? -13.017 -8.549 9.666 1.00 72.31 89 LYS A N 1
ATOM 676 C CA . LYS A 1 89 ? -12.984 -8.735 11.120 1.00 72.31 89 LYS A CA 1
ATOM 677 C C . LYS A 1 89 ? -14.357 -8.513 11.741 1.00 72.31 89 LYS A C 1
ATOM 679 O O . LYS A 1 89 ? -14.621 -9.210 12.745 1.00 72.31 89 LYS A O 1
#